Protein AF-A0A5S9WJ76-F1 (afdb_monomer)

Sequence (153 aa):
MNQGQSIVHALFKQDDVMKKEYHIPLNTSIDASRYLLRQGIAFHGHDESEESANKGNFLELVKYRGEQNDAIEQMAVVFRFVDKSGTVKERFIEVIHVKETSSASVKSAIDDLFAKYGLSLKTVRGQGYDGASIMKAGASKVPMFMNWENYVY

Nearest PDB structures (foldseek):
  7ane-assembly1_Ap  TM=4.427E-01  e=8.112E-01  Leishmania major
  6hiv-assembly1_BN  TM=2.823E-01  e=2.959E-01  Trypanosoma brucei brucei
  7aoi-assembly1_BN  TM=3.072E-01  e=3.575E-01  Trypanosoma brucei
  1hwy-assembly1_A  TM=4.281E-01  e=3.922E+00  Bos taurus
  8apo-assembly1_Au  TM=2.264E-01  e=3.458E+00  Polytomella magna

pLDDT: mean 72.31, std 19.22, range [22.42, 94.62]

Organism: Arabidopsis tha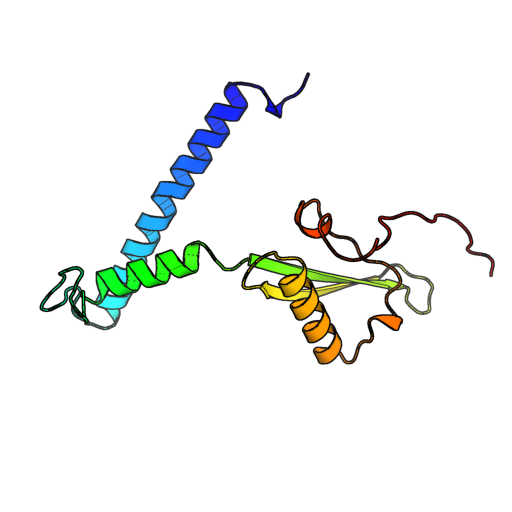liana (NCBI:txid3702)

Radius of gyration: 23.6 Å; Cα contacts (8 Å, |Δi|>4): 114; chains: 1; bounding box: 54×36×64 Å

Solvent-accessible surface area (backbone atoms only — not comparable to full-atom values): 9702 Å² total; per-residue (Å²): 135,70,72,87,74,37,70,67,51,51,51,55,51,50,53,56,49,51,53,50,65,52,51,51,60,52,51,43,51,52,51,42,50,52,51,32,65,74,68,71,47,67,56,66,39,98,42,62,50,94,86,42,96,50,46,13,55,43,56,51,46,41,48,53,49,52,63,55,72,76,48,69,41,75,46,78,44,67,51,74,49,68,49,97,86,71,44,87,41,78,43,80,72,50,76,44,82,31,79,45,80,43,61,64,51,51,49,51,54,50,54,52,51,28,57,75,71,74,49,59,77,88,74,60,88,78,84,87,78,79,99,58,81,48,83,76,70,90,77,76,92,73,82,75,90,84,82,94,79,78,94,76,133

Structure (mmCIF, N/CA/C/O backbone):
data_AF-A0A5S9WJ76-F1
#
_entry.id   AF-A0A5S9WJ76-F1
#
loop_
_atom_site.group_PDB
_atom_site.id
_atom_site.type_symbol
_atom_site.label_atom_id
_atom_site.label_alt_id
_atom_site.label_comp_id
_atom_site.label_asym_id
_atom_site.label_entity_id
_atom_site.label_seq_id
_atom_site.pdbx_PDB_ins_code
_atom_site.Cartn_x
_atom_site.Cartn_y
_atom_site.Cartn_z
_atom_site.occupancy
_atom_site.B_iso_or_equiv
_atom_site.auth_seq_id
_atom_site.auth_comp_id
_atom_site.auth_asym_id
_atom_site.auth_atom_id
_atom_site.pdbx_PDB_model_num
ATOM 1 N N . MET A 1 1 ? 17.783 -3.996 33.201 1.00 45.03 1 MET A N 1
ATOM 2 C CA . MET A 1 1 ? 18.741 -4.485 32.185 1.00 45.03 1 MET A CA 1
ATOM 3 C C . MET A 1 1 ? 18.045 -4.391 30.833 1.00 45.03 1 MET A C 1
ATOM 5 O O . MET A 1 1 ? 17.024 -5.040 30.659 1.00 45.03 1 MET A O 1
ATOM 9 N N . ASN A 1 2 ? 18.479 -3.484 29.954 1.00 48.62 2 ASN A N 1
ATOM 10 C CA . ASN A 1 2 ? 17.737 -3.122 28.741 1.00 48.62 2 ASN A CA 1
ATOM 11 C C . ASN A 1 2 ? 18.115 -4.089 27.602 1.00 48.62 2 ASN A C 1
ATOM 13 O O . ASN A 1 2 ? 19.216 -4.005 27.062 1.00 48.62 2 ASN A O 1
ATOM 17 N N . GLN A 1 3 ? 17.242 -5.046 27.271 1.00 56.78 3 GLN A N 1
ATOM 18 C CA . GLN A 1 3 ? 17.543 -6.120 26.304 1.00 56.78 3 GLN A CA 1
ATOM 19 C C . GLN A 1 3 ? 17.830 -5.602 24.880 1.00 56.78 3 GLN A C 1
ATOM 21 O O . GLN A 1 3 ? 18.555 -6.252 24.131 1.00 56.78 3 GLN A O 1
ATOM 26 N N . GLY A 1 4 ? 17.358 -4.398 24.533 1.00 57.62 4 GLY A N 1
ATOM 27 C CA . GLY A 1 4 ? 17.601 -3.762 23.231 1.00 57.62 4 GLY A CA 1
ATOM 28 C C . GLY A 1 4 ? 19.002 -3.165 23.024 1.00 57.62 4 GLY A C 1
ATOM 29 O O . GLY A 1 4 ? 19.291 -2.709 21.923 1.00 57.62 4 GLY A O 1
ATOM 30 N N . GLN A 1 5 ? 19.870 -3.156 24.046 1.00 58.62 5 GLN A N 1
ATOM 31 C CA . GLN A 1 5 ? 21.247 -2.630 23.962 1.00 58.62 5 GLN A CA 1
ATOM 32 C C . GLN A 1 5 ? 22.326 -3.727 23.955 1.00 58.62 5 GLN A C 1
ATOM 34 O O . GLN A 1 5 ? 23.517 -3.426 23.996 1.00 58.62 5 GLN A O 1
ATOM 39 N N . SER A 1 6 ? 21.932 -5.004 23.912 1.00 76.62 6 SER A N 1
ATOM 40 C CA . SER A 1 6 ? 22.887 -6.111 23.826 1.00 76.62 6 SER A CA 1
ATOM 41 C C . SER A 1 6 ? 23.501 -6.198 22.427 1.00 76.62 6 SER A C 1
ATOM 43 O O . SER A 1 6 ? 22.779 -6.179 21.430 1.00 76.62 6 SER A O 1
ATOM 45 N N . ILE A 1 7 ? 24.824 -6.379 22.355 1.00 66.56 7 ILE A N 1
ATOM 46 C CA . ILE A 1 7 ? 25.568 -6.642 21.108 1.00 66.56 7 ILE A CA 1
ATOM 47 C C . ILE A 1 7 ? 24.940 -7.813 20.339 1.00 66.56 7 ILE A C 1
ATOM 49 O O . ILE A 1 7 ? 24.820 -7.764 19.121 1.00 66.56 7 ILE A O 1
ATOM 53 N N . VAL A 1 8 ? 24.453 -8.831 21.054 1.00 70.25 8 VAL A N 1
ATOM 54 C CA . VAL A 1 8 ? 23.772 -9.991 20.463 1.00 70.25 8 VAL A CA 1
ATOM 55 C C . VAL A 1 8 ? 22.504 -9.569 19.715 1.00 70.25 8 VAL A C 1
ATOM 57 O O . VAL A 1 8 ? 22.284 -9.985 18.583 1.00 70.25 8 VAL A O 1
ATOM 60 N N . HIS A 1 9 ? 21.695 -8.690 20.307 1.00 65.69 9 HIS A N 1
ATOM 61 C CA . HIS A 1 9 ? 20.481 -8.167 19.678 1.00 65.69 9 HIS A CA 1
ATOM 62 C C . HIS A 1 9 ? 20.802 -7.273 18.466 1.00 65.69 9 HIS A C 1
ATOM 64 O O . HIS A 1 9 ? 20.085 -7.302 17.468 1.00 65.69 9 HIS A O 1
ATOM 70 N N . ALA A 1 10 ? 21.898 -6.507 18.521 1.00 60.81 10 ALA A N 1
ATOM 71 C CA . ALA A 1 10 ? 22.375 -5.724 17.383 1.00 60.81 10 ALA A CA 1
ATOM 72 C C . ALA A 1 10 ? 22.817 -6.618 16.209 1.00 60.81 10 ALA A C 1
ATOM 74 O O . ALA A 1 10 ? 22.447 -6.332 15.075 1.00 60.81 10 ALA A O 1
ATOM 75 N N . LEU A 1 11 ? 23.523 -7.721 16.485 1.00 60.84 11 LEU A N 1
ATOM 76 C CA . LEU A 1 11 ? 23.968 -8.689 15.475 1.00 60.84 11 LEU A CA 1
ATOM 77 C C . LEU A 1 11 ? 22.797 -9.412 14.797 1.00 60.84 11 LEU A C 1
ATOM 79 O O . LEU A 1 11 ? 22.743 -9.454 13.572 1.00 60.84 11 LEU A O 1
ATOM 83 N N . PHE A 1 12 ? 21.828 -9.924 15.567 1.00 65.62 12 PHE A N 1
ATOM 84 C CA . PHE A 1 12 ? 20.630 -10.560 14.996 1.00 65.62 12 PHE A CA 1
ATOM 85 C C . PHE A 1 12 ? 19.824 -9.589 14.128 1.00 65.62 12 PHE A C 1
ATOM 87 O O . PHE A 1 12 ? 19.388 -9.944 13.036 1.00 65.62 12 PHE A O 1
ATOM 94 N N . LYS A 1 13 ? 19.685 -8.334 14.572 1.00 62.38 13 LYS A N 1
ATOM 95 C CA . LYS A 1 13 ? 19.036 -7.286 13.780 1.00 62.38 13 LYS A CA 1
ATOM 96 C C . LYS A 1 13 ? 19.792 -7.006 12.477 1.00 62.38 13 LYS A C 1
ATOM 98 O O . LYS A 1 13 ? 19.156 -6.776 11.455 1.00 62.38 13 LYS A O 1
ATOM 103 N N . GLN A 1 14 ? 21.123 -7.022 12.502 1.00 61.12 14 GLN A N 1
ATOM 104 C CA . GLN A 1 14 ? 21.954 -6.820 11.314 1.00 61.12 14 GLN A CA 1
ATOM 105 C C . GLN A 1 14 ? 21.786 -7.963 10.300 1.00 61.12 14 GLN A C 1
ATOM 107 O O . GLN A 1 14 ? 21.699 -7.702 9.104 1.00 61.12 14 GLN A O 1
ATOM 112 N N . ASP A 1 15 ? 21.667 -9.204 10.778 1.00 70.06 15 ASP A N 1
ATOM 113 C CA . ASP A 1 15 ? 21.469 -10.398 9.947 1.00 70.06 15 ASP A CA 1
ATOM 114 C C . ASP A 1 15 ? 20.091 -10.404 9.255 1.00 70.06 15 ASP A C 1
ATOM 116 O O . ASP A 1 15 ? 19.985 -10.668 8.057 1.00 70.06 15 ASP A O 1
ATOM 120 N N . ASP A 1 16 ? 19.029 -10.025 9.973 1.00 65.00 16 ASP A N 1
ATOM 121 C CA . ASP A 1 16 ? 17.682 -9.885 9.399 1.00 65.00 16 ASP A CA 1
ATOM 122 C C . ASP A 1 16 ? 17.578 -8.722 8.403 1.00 65.00 16 ASP A C 1
ATOM 124 O O . ASP A 1 16 ? 16.879 -8.827 7.389 1.00 65.00 16 ASP A O 1
ATOM 128 N N . VAL A 1 17 ? 18.280 -7.616 8.669 1.00 63.44 17 VAL A N 1
ATOM 129 C CA . VAL A 1 17 ? 18.380 -6.486 7.736 1.00 63.44 17 VAL A CA 1
ATOM 130 C C . VAL A 1 17 ? 19.114 -6.915 6.466 1.00 63.44 17 VAL A C 1
ATOM 132 O O . VAL A 1 17 ? 18.564 -6.731 5.383 1.00 63.44 17 VAL A O 1
ATOM 135 N N . MET A 1 18 ? 20.270 -7.581 6.579 1.00 61.19 18 MET A N 1
ATOM 136 C CA . MET A 1 18 ? 21.006 -8.093 5.416 1.00 61.19 18 MET A CA 1
ATOM 137 C C . MET A 1 18 ? 20.180 -9.091 4.599 1.00 61.19 18 MET A C 1
ATOM 139 O O . MET A 1 18 ? 20.132 -9.007 3.373 1.00 61.19 18 MET A O 1
ATOM 143 N N . LYS A 1 19 ? 19.480 -10.030 5.249 1.00 61.00 19 LYS A N 1
ATOM 144 C CA . LYS A 1 19 ? 18.613 -10.993 4.548 1.00 61.00 19 LYS A CA 1
ATOM 145 C C . LYS A 1 19 ? 17.511 -10.297 3.753 1.00 61.00 19 LYS A C 1
ATOM 147 O O . LYS A 1 19 ? 17.244 -10.695 2.620 1.00 61.00 19 LYS A O 1
ATOM 152 N N . LYS A 1 20 ? 16.892 -9.251 4.309 1.00 61.56 20 LYS A N 1
ATOM 153 C CA . LYS A 1 20 ? 15.901 -8.437 3.585 1.00 61.56 20 LYS A CA 1
ATOM 154 C C . LYS A 1 20 ? 16.526 -7.685 2.411 1.00 61.56 20 LYS A C 1
ATOM 156 O O . LYS A 1 20 ? 15.951 -7.698 1.324 1.00 61.56 20 LYS A O 1
ATOM 161 N N . GLU A 1 21 ? 17.703 -7.104 2.616 1.00 63.59 21 GLU A N 1
ATOM 162 C CA . GLU A 1 21 ? 18.435 -6.313 1.623 1.00 63.59 21 GLU A CA 1
ATOM 163 C C . GLU A 1 21 ? 18.817 -7.129 0.378 1.00 63.59 21 GLU A C 1
ATOM 165 O O . GLU A 1 21 ? 18.749 -6.610 -0.730 1.00 63.59 21 GLU A O 1
ATOM 170 N N . TYR A 1 22 ? 19.114 -8.427 0.519 1.00 63.69 22 TYR A N 1
ATOM 171 C CA . TYR A 1 22 ? 19.386 -9.313 -0.626 1.00 63.69 22 TYR A CA 1
ATOM 172 C C . TYR A 1 22 ? 18.139 -9.970 -1.231 1.00 63.69 22 TYR A C 1
ATOM 174 O O . TYR A 1 22 ? 18.074 -10.194 -2.443 1.00 63.69 22 TYR A O 1
ATOM 182 N N . HIS A 1 23 ? 17.140 -10.303 -0.413 1.00 68.94 23 HIS A N 1
ATOM 183 C CA . HIS A 1 23 ? 15.957 -11.036 -0.871 1.00 68.94 23 HIS A CA 1
ATOM 184 C C . HIS A 1 23 ? 15.063 -10.192 -1.791 1.00 68.94 23 HIS A C 1
ATOM 186 O O . HIS A 1 23 ? 14.445 -10.712 -2.723 1.00 68.94 23 HIS A O 1
ATOM 192 N N . ILE A 1 24 ? 15.003 -8.885 -1.544 1.00 70.38 24 ILE A N 1
ATOM 193 C CA . ILE A 1 24 ? 14.193 -7.946 -2.319 1.00 70.38 24 ILE A CA 1
ATOM 194 C C . ILE A 1 24 ? 14.728 -7.792 -3.760 1.00 70.38 24 ILE A C 1
ATOM 196 O O . ILE A 1 24 ? 13.973 -8.095 -4.690 1.00 70.38 24 ILE A O 1
ATOM 200 N N . PRO A 1 25 ? 16.004 -7.413 -3.999 1.00 76.62 25 PRO A N 1
ATOM 201 C CA . PRO A 1 25 ? 16.561 -7.307 -5.350 1.00 76.62 25 PRO A CA 1
ATOM 202 C C . PRO A 1 25 ? 16.519 -8.625 -6.125 1.00 76.62 25 PRO A C 1
ATOM 204 O O . PRO A 1 25 ? 16.228 -8.636 -7.325 1.00 76.62 25 PRO A O 1
ATOM 207 N N . LEU A 1 26 ? 16.765 -9.748 -5.440 1.00 75.00 26 LEU A N 1
ATOM 208 C CA . LEU A 1 26 ? 16.747 -11.072 -6.056 1.00 75.00 26 LEU A CA 1
ATOM 209 C C . LEU A 1 26 ? 15.350 -11.429 -6.580 1.00 75.00 26 LEU A C 1
ATOM 211 O O . LEU A 1 26 ? 15.205 -11.785 -7.749 1.00 75.00 26 LEU A O 1
ATOM 215 N N . ASN A 1 27 ? 14.310 -11.287 -5.755 1.00 78.94 27 ASN A N 1
ATOM 216 C CA . ASN A 1 27 ? 12.941 -11.568 -6.191 1.00 78.94 27 ASN A CA 1
ATOM 217 C C . ASN A 1 27 ? 12.463 -10.601 -7.270 1.00 78.94 27 ASN A C 1
ATOM 219 O O . ASN A 1 27 ? 11.802 -11.028 -8.213 1.00 78.94 27 ASN A O 1
ATOM 223 N N . THR A 1 28 ? 12.837 -9.324 -7.175 1.00 82.12 28 THR A N 1
ATOM 224 C CA . THR A 1 28 ? 12.543 -8.332 -8.214 1.00 82.12 28 THR A CA 1
ATOM 225 C C . THR A 1 28 ? 13.134 -8.740 -9.563 1.00 82.12 28 THR A C 1
ATOM 227 O O . THR A 1 28 ? 12.429 -8.724 -10.571 1.00 82.12 28 THR A O 1
ATOM 230 N N . SER A 1 29 ? 14.389 -9.192 -9.580 1.00 86.19 29 SER A N 1
ATOM 231 C CA . SER A 1 29 ? 15.070 -9.640 -10.801 1.00 86.19 29 SER A CA 1
ATOM 232 C C . SER A 1 29 ? 14.433 -10.906 -11.383 1.00 86.19 29 SER A C 1
ATOM 234 O O . SER A 1 29 ? 14.255 -11.032 -12.598 1.00 86.19 29 SER A O 1
ATOM 236 N N . ILE A 1 30 ? 14.044 -11.844 -10.516 1.00 87.56 30 ILE A N 1
ATOM 237 C CA . ILE A 1 30 ? 13.358 -13.074 -10.915 1.00 87.56 30 ILE A CA 1
ATOM 238 C C . ILE A 1 30 ? 11.977 -12.757 -11.507 1.00 87.56 30 ILE A C 1
ATOM 240 O O . ILE A 1 30 ? 11.619 -13.310 -12.547 1.00 87.56 30 ILE A O 1
ATOM 244 N N . ASP A 1 31 ? 11.202 -11.873 -10.880 1.00 86.38 31 ASP A N 1
ATOM 245 C CA . ASP A 1 31 ? 9.867 -11.501 -11.354 1.00 86.38 31 ASP A CA 1
ATOM 246 C C . ASP A 1 31 ? 9.921 -10.742 -12.681 1.00 86.38 31 ASP A C 1
ATOM 248 O O . ASP A 1 31 ? 9.165 -11.076 -13.597 1.00 86.38 31 ASP A O 1
ATOM 252 N N . ALA A 1 32 ? 10.856 -9.796 -12.826 1.00 89.44 32 ALA A N 1
ATOM 253 C CA . ALA A 1 32 ? 11.102 -9.111 -14.093 1.00 89.44 32 ALA A CA 1
ATOM 254 C C . ALA A 1 32 ? 11.449 -10.119 -15.202 1.00 89.44 32 ALA A C 1
ATOM 256 O O . ALA A 1 32 ? 10.844 -10.106 -16.274 1.00 89.44 32 ALA A O 1
ATOM 257 N N . SER A 1 33 ? 12.340 -11.074 -14.911 1.00 92.56 33 SER A N 1
ATOM 258 C CA . SER A 1 33 ? 12.718 -12.127 -15.862 1.00 92.56 33 SER A CA 1
ATOM 259 C C . SER A 1 33 ? 11.533 -13.016 -16.246 1.00 92.56 33 SER A C 1
ATOM 261 O O . SER A 1 33 ? 11.317 -13.296 -17.424 1.00 92.56 33 SER A O 1
ATOM 263 N N . ARG A 1 34 ? 10.719 -13.443 -15.270 1.00 94.00 34 ARG A N 1
ATOM 264 C CA . ARG A 1 34 ? 9.507 -14.240 -15.526 1.00 94.00 34 ARG A CA 1
ATOM 265 C C . ARG A 1 34 ? 8.518 -13.494 -16.411 1.00 94.00 34 ARG A C 1
ATO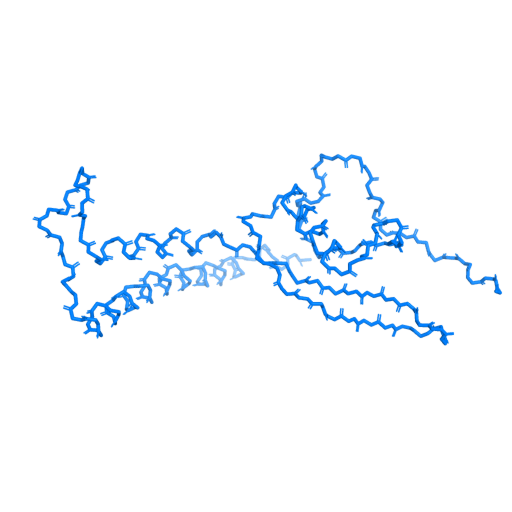M 267 O O . ARG A 1 34 ? 7.938 -14.111 -17.300 1.00 94.00 34 ARG A O 1
ATOM 274 N N . TYR A 1 35 ? 8.297 -12.207 -16.154 1.00 92.94 35 TYR A N 1
ATOM 275 C CA . TYR A 1 35 ? 7.383 -11.383 -16.938 1.00 92.94 35 TYR A CA 1
ATOM 276 C C . TYR A 1 35 ? 7.834 -11.298 -18.400 1.00 92.94 35 TYR A C 1
ATOM 278 O O . TYR A 1 35 ? 7.061 -11.635 -19.296 1.00 92.94 35 TYR A O 1
ATOM 286 N N . LEU A 1 36 ? 9.101 -10.949 -18.633 1.00 94.12 36 LEU A N 1
ATOM 287 C CA . LEU A 1 36 ? 9.666 -10.805 -19.977 1.00 94.12 36 LEU A CA 1
ATOM 288 C C . LEU A 1 36 ? 9.619 -12.117 -20.765 1.00 94.12 36 LEU A C 1
ATOM 290 O O . LEU A 1 36 ? 9.160 -12.127 -21.906 1.00 94.12 36 LEU A O 1
ATOM 294 N N . LEU A 1 37 ? 9.984 -13.238 -20.132 1.00 94.31 37 LEU A N 1
ATOM 295 C CA . LEU A 1 37 ? 9.903 -14.565 -20.754 1.00 94.31 37 LEU A CA 1
ATOM 296 C C . LEU A 1 37 ? 8.466 -14.966 -21.089 1.00 94.31 37 LEU A C 1
ATOM 298 O O . LEU A 1 37 ? 8.218 -15.502 -22.165 1.00 94.31 37 LEU A O 1
ATOM 302 N N . ARG A 1 38 ? 7.511 -14.707 -20.188 1.00 94.56 38 ARG A N 1
ATOM 303 C CA . ARG A 1 38 ? 6.095 -15.044 -20.410 1.00 94.56 38 ARG A CA 1
ATOM 304 C C . ARG A 1 38 ? 5.469 -14.232 -21.537 1.00 94.56 38 ARG A C 1
ATOM 306 O O . ARG A 1 38 ? 4.600 -14.753 -22.225 1.00 94.56 38 ARG A O 1
ATOM 313 N N . GLN A 1 39 ? 5.878 -12.976 -21.695 1.00 93.69 39 GLN A N 1
ATOM 314 C CA . GLN A 1 39 ? 5.366 -12.092 -22.742 1.00 93.69 39 GLN A CA 1
ATOM 315 C C . GLN A 1 39 ? 6.169 -12.178 -24.051 1.00 93.69 39 GLN A C 1
ATOM 317 O O . GLN A 1 39 ? 5.740 -11.625 -25.058 1.00 93.69 39 GLN A O 1
ATOM 322 N N . GLY A 1 40 ? 7.325 -12.852 -24.054 1.00 93.31 40 GLY A N 1
ATOM 323 C CA . GLY A 1 40 ? 8.221 -12.905 -25.213 1.00 93.31 40 GLY A CA 1
ATOM 324 C C . GLY A 1 40 ? 8.846 -11.549 -25.559 1.00 93.31 40 GLY A C 1
ATOM 325 O O . GLY A 1 40 ? 9.148 -11.289 -26.720 1.00 93.31 40 GLY A O 1
ATOM 326 N N . ILE A 1 41 ? 9.008 -10.670 -24.567 1.00 94.62 41 ILE A N 1
ATOM 327 C CA . ILE A 1 41 ? 9.537 -9.315 -24.752 1.00 94.62 41 ILE A CA 1
ATOM 3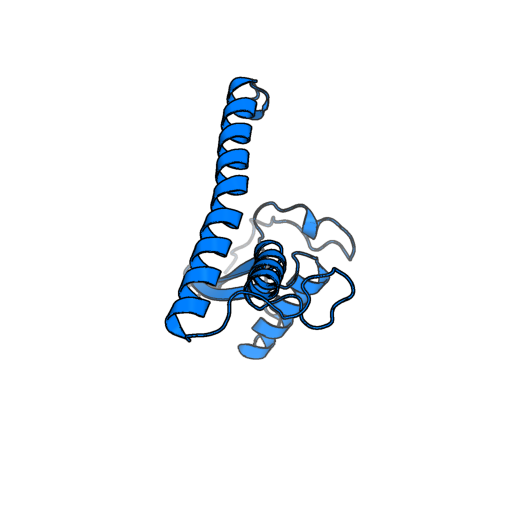28 C C . ILE A 1 41 ? 11.058 -9.331 -24.556 1.00 94.62 41 ILE A C 1
ATOM 330 O O . ILE A 1 41 ? 11.582 -10.044 -23.698 1.00 94.62 41 ILE A O 1
ATOM 334 N N . ALA A 1 42 ? 11.774 -8.528 -25.345 1.00 92.19 42 ALA A N 1
ATOM 335 C CA . ALA A 1 42 ? 13.217 -8.374 -25.215 1.00 92.19 42 ALA A CA 1
ATOM 336 C C . ALA A 1 42 ? 13.598 -7.850 -23.822 1.00 92.19 42 ALA A C 1
ATOM 338 O O . ALA A 1 42 ? 12.986 -6.914 -23.307 1.00 92.19 42 ALA A O 1
ATOM 339 N N . PHE A 1 43 ? 14.637 -8.437 -23.231 1.00 89.44 43 PHE A N 1
ATOM 340 C CA . PHE A 1 43 ? 15.155 -7.989 -21.941 1.00 89.44 43 PHE A CA 1
ATOM 341 C C . PHE A 1 43 ? 15.818 -6.619 -22.048 1.00 89.44 43 PHE A C 1
ATOM 343 O O . PHE A 1 43 ? 15.624 -5.775 -21.176 1.00 89.44 43 PHE A O 1
ATOM 350 N N 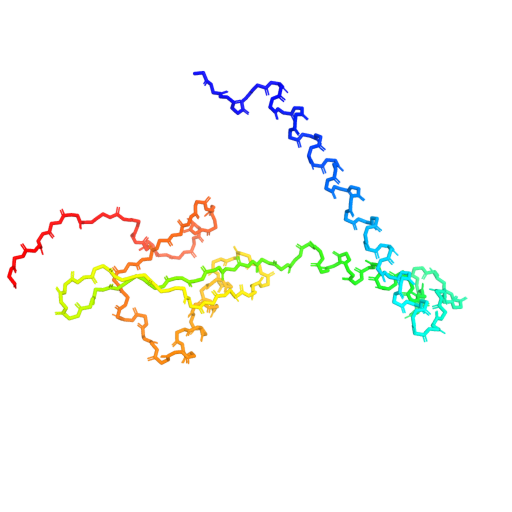. HIS A 1 44 ? 16.575 -6.420 -23.126 1.00 90.38 44 HIS A N 1
ATOM 351 C CA . HIS A 1 44 ? 17.456 -5.276 -23.297 1.00 90.38 44 HIS A CA 1
ATOM 352 C C . HIS A 1 44 ? 16.897 -4.253 -24.281 1.00 90.38 44 HIS A C 1
ATOM 354 O O . HIS A 1 44 ? 16.109 -4.581 -25.176 1.00 90.38 44 HIS A O 1
ATOM 360 N N . GLY A 1 45 ? 17.330 -3.011 -24.094 1.00 85.44 45 GLY A N 1
ATOM 361 C CA . GLY A 1 45 ? 17.090 -1.906 -25.015 1.00 85.44 45 GLY A CA 1
ATOM 362 C C . GLY A 1 45 ? 18.128 -1.876 -26.133 1.00 85.44 45 GLY A C 1
ATOM 363 O O . GLY A 1 45 ? 19.133 -2.583 -26.096 1.00 85.44 45 GLY A O 1
ATOM 364 N N . HIS A 1 46 ? 17.897 -1.040 -27.145 1.00 85.75 46 HIS A N 1
ATOM 365 C CA . HIS A 1 46 ? 18.932 -0.761 -28.148 1.00 85.75 46 HIS A CA 1
ATOM 366 C C . HIS A 1 46 ? 20.076 0.083 -27.562 1.00 85.75 46 HIS A C 1
ATOM 368 O O . HIS A 1 46 ? 21.220 -0.049 -27.987 1.00 85.75 46 HIS A O 1
ATOM 374 N N . ASP A 1 47 ? 19.755 0.920 -26.574 1.00 83.69 47 ASP A N 1
ATOM 375 C CA . ASP A 1 47 ? 20.685 1.787 -25.863 1.00 83.69 47 ASP A CA 1
ATOM 376 C C . ASP A 1 47 ? 20.304 1.815 -24.378 1.00 83.69 47 ASP A C 1
ATOM 378 O O . ASP A 1 47 ? 19.258 2.345 -24.014 1.00 83.69 47 ASP A O 1
ATOM 382 N N . GLU A 1 48 ? 21.139 1.227 -23.524 1.00 86.88 48 GLU A N 1
ATOM 383 C CA . GLU A 1 48 ? 20.934 1.187 -22.068 1.00 86.88 48 GLU A CA 1
ATOM 384 C C . GLU A 1 48 ? 21.728 2.267 -21.323 1.00 86.88 48 GLU A C 1
ATOM 386 O O . GLU A 1 48 ? 21.886 2.201 -20.104 1.00 86.88 48 GLU A O 1
ATOM 391 N N . SER A 1 49 ? 22.245 3.270 -22.041 1.00 87.25 49 SER A N 1
ATOM 392 C CA . SER A 1 49 ? 22.906 4.411 -21.417 1.00 87.25 49 SER A CA 1
ATOM 393 C C . SER A 1 49 ? 21.953 5.179 -20.497 1.00 87.25 49 SER A C 1
ATOM 395 O O . SER A 1 49 ? 20.735 5.201 -20.682 1.00 87.25 49 SER A O 1
ATOM 397 N N . GLU A 1 50 ? 22.503 5.859 -19.491 1.00 79.38 50 GLU A N 1
ATOM 398 C CA . GLU A 1 50 ? 21.684 6.606 -18.531 1.00 79.38 50 GLU A CA 1
ATOM 399 C C . GLU A 1 50 ? 20.916 7.788 -19.155 1.00 79.38 50 GLU A C 1
ATOM 401 O O . GLU A 1 50 ? 19.918 8.229 -18.590 1.00 79.38 50 GLU A O 1
ATOM 406 N N . GLU A 1 51 ? 21.322 8.249 -20.335 1.00 85.75 51 GLU A N 1
ATOM 407 C CA . GLU A 1 51 ? 20.653 9.319 -21.090 1.00 85.75 51 GLU A CA 1
ATOM 408 C C . GLU A 1 51 ? 19.598 8.775 -22.073 1.00 85.75 51 GLU A C 1
ATOM 410 O O . GLU A 1 51 ? 18.842 9.540 -22.675 1.00 85.75 51 GLU A O 1
ATOM 415 N N . SER A 1 52 ? 19.525 7.451 -22.250 1.00 85.75 52 SER A N 1
ATOM 416 C CA . SER A 1 52 ? 18.574 6.822 -23.163 1.00 85.75 52 SER A CA 1
ATOM 417 C C . SER A 1 52 ? 17.143 6.930 -22.643 1.00 85.75 52 SER A C 1
ATOM 419 O O . SER A 1 52 ? 16.851 6.661 -21.475 1.00 85.75 52 SER A O 1
ATOM 421 N N . ALA A 1 53 ? 16.223 7.250 -23.555 1.00 78.38 53 ALA A N 1
ATOM 422 C CA . ALA A 1 53 ? 14.787 7.238 -23.292 1.00 78.38 53 ALA A CA 1
ATOM 423 C C . ALA A 1 53 ? 14.214 5.815 -23.134 1.00 78.38 53 ALA A C 1
ATOM 425 O O . ALA A 1 53 ? 13.098 5.659 -22.645 1.00 78.38 53 ALA A O 1
ATOM 426 N N . ASN A 1 54 ? 14.942 4.781 -23.568 1.00 83.06 54 ASN A N 1
ATOM 427 C CA . ASN A 1 54 ? 14.543 3.385 -23.416 1.00 83.06 54 ASN A CA 1
ATOM 428 C C . ASN A 1 54 ? 15.751 2.540 -23.012 1.00 83.06 54 ASN A C 1
ATOM 430 O O . ASN A 1 54 ? 16.453 2.008 -23.872 1.00 83.06 54 ASN A O 1
ATOM 434 N N . LYS A 1 55 ? 15.933 2.370 -21.701 1.00 88.81 55 LYS A N 1
ATOM 435 C CA . LYS A 1 55 ? 17.061 1.635 -21.114 1.00 88.81 55 LYS A CA 1
ATOM 436 C C . LYS A 1 55 ? 16.869 0.118 -21.101 1.00 88.81 55 LYS A C 1
ATOM 438 O O . LYS A 1 55 ? 17.598 -0.587 -20.418 1.00 88.81 55 LYS A O 1
ATOM 443 N N . GLY A 1 56 ? 15.883 -0.397 -21.829 1.00 89.94 56 GLY A N 1
ATOM 444 C CA . GLY A 1 56 ? 15.562 -1.816 -21.833 1.00 89.94 56 GLY A CA 1
ATOM 445 C C . GLY A 1 56 ? 14.567 -2.213 -20.752 1.00 89.94 56 GLY A C 1
ATOM 446 O O . GLY A 1 56 ? 14.559 -1.711 -19.628 1.00 89.94 56 GLY A O 1
ATOM 447 N N . ASN A 1 57 ? 13.704 -3.159 -21.111 1.00 90.19 57 ASN A N 1
ATOM 448 C CA . ASN A 1 57 ? 12.541 -3.510 -20.302 1.00 90.19 57 ASN A CA 1
ATOM 449 C C . ASN A 1 57 ? 12.922 -4.116 -18.946 1.00 90.19 57 ASN A C 1
ATOM 451 O O . ASN A 1 57 ? 12.187 -3.949 -17.977 1.00 90.19 57 ASN A O 1
ATOM 455 N N . PHE A 1 58 ? 14.058 -4.814 -18.855 1.00 90.12 58 PHE A N 1
ATOM 456 C CA . PHE A 1 58 ? 14.524 -5.374 -17.590 1.00 90.12 58 PHE A CA 1
ATOM 457 C C . PHE A 1 58 ? 14.912 -4.277 -16.593 1.00 90.12 58 PHE A C 1
ATOM 459 O O . PHE A 1 58 ? 14.432 -4.292 -15.460 1.00 90.12 58 PHE A O 1
ATOM 466 N N . LEU A 1 59 ? 15.731 -3.309 -17.019 1.00 87.19 59 LEU A N 1
ATOM 467 C CA . LEU A 1 59 ? 16.165 -2.211 -16.157 1.00 87.19 59 LEU A CA 1
ATOM 468 C C . LEU A 1 59 ? 14.982 -1.341 -15.731 1.00 87.19 59 LEU A C 1
ATOM 470 O O . LEU A 1 59 ? 14.870 -1.019 -14.552 1.00 87.19 59 LEU A O 1
ATOM 474 N N . GLU A 1 60 ? 14.065 -1.036 -16.648 1.00 87.62 60 GLU A N 1
ATOM 475 C CA . GLU A 1 60 ? 12.858 -0.260 -16.343 1.00 87.62 60 GLU A CA 1
ATOM 476 C C . GLU A 1 60 ? 11.929 -0.987 -15.352 1.00 87.62 60 GLU A C 1
ATOM 478 O O . GLU A 1 60 ? 11.465 -0.384 -14.388 1.00 87.62 60 GLU A O 1
ATOM 483 N N . LEU A 1 61 ? 11.703 -2.301 -15.502 1.00 88.69 61 LEU A N 1
ATOM 484 C CA . LEU A 1 61 ? 10.876 -3.076 -14.563 1.00 88.69 61 LEU A CA 1
ATOM 485 C C . LEU A 1 61 ? 11.516 -3.208 -13.178 1.00 88.69 61 LEU A C 1
ATOM 487 O O . LEU A 1 61 ? 10.814 -3.151 -12.167 1.00 88.69 61 LEU A O 1
ATOM 491 N N . VAL A 1 62 ? 12.838 -3.392 -13.118 1.00 85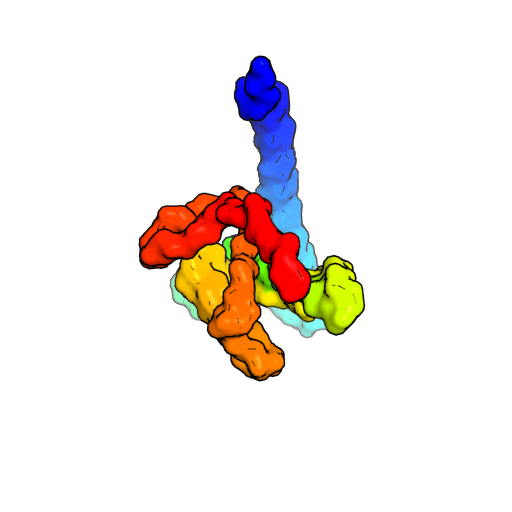.62 62 VAL A N 1
ATOM 492 C CA . VAL A 1 62 ? 13.578 -3.451 -11.852 1.00 85.62 62 VAL A CA 1
ATOM 493 C C . VAL A 1 62 ? 13.558 -2.090 -11.156 1.00 85.62 62 VAL A C 1
ATOM 495 O O . VAL A 1 62 ? 13.308 -2.050 -9.953 1.00 85.62 62 VAL A O 1
ATOM 498 N N . LYS A 1 63 ? 13.745 -0.987 -11.896 1.00 82.62 63 LYS A N 1
ATOM 499 C CA . LYS A 1 63 ? 13.635 0.387 -11.377 1.00 82.62 63 LYS A CA 1
ATOM 500 C C . LYS A 1 63 ? 12.226 0.678 -10.873 1.00 82.62 63 LYS A C 1
ATOM 502 O O . LYS A 1 63 ? 12.078 1.013 -9.704 1.00 82.62 63 LYS A O 1
ATOM 507 N N . TYR A 1 64 ? 11.201 0.416 -11.683 1.00 81.75 64 TYR A N 1
ATOM 508 C CA . TYR A 1 64 ? 9.798 0.554 -11.291 1.00 81.75 64 TYR A CA 1
ATOM 509 C C . TYR A 1 64 ? 9.491 -0.221 -10.006 1.00 81.75 64 TYR A C 1
ATOM 511 O O . TYR A 1 64 ? 8.898 0.307 -9.070 1.00 81.75 64 TYR A O 1
ATOM 519 N N . ARG A 1 65 ? 9.932 -1.480 -9.911 1.00 73.44 65 ARG A N 1
ATOM 520 C CA . ARG A 1 65 ? 9.690 -2.300 -8.720 1.00 73.44 65 ARG A CA 1
ATOM 521 C C . ARG A 1 65 ? 10.511 -1.836 -7.519 1.00 73.44 65 ARG A C 1
ATOM 523 O O . ARG A 1 65 ? 10.019 -1.958 -6.406 1.00 73.44 65 ARG A O 1
ATOM 530 N N . GLY A 1 66 ? 11.710 -1.296 -7.727 1.00 68.50 66 GLY A N 1
ATOM 531 C CA . GLY A 1 66 ? 12.495 -0.623 -6.691 1.00 68.50 66 GLY A CA 1
ATOM 532 C C . GLY A 1 66 ? 11.778 0.612 -6.143 1.00 68.50 66 GLY A C 1
ATOM 533 O O . GLY A 1 66 ? 11.625 0.735 -4.934 1.00 68.50 66 GLY A O 1
ATOM 534 N N . GLU A 1 67 ? 11.227 1.451 -7.023 1.00 67.31 67 GLU A N 1
ATOM 535 C CA . GLU A 1 67 ? 10.411 2.620 -6.661 1.00 67.31 67 GLU A CA 1
ATOM 536 C C . GLU A 1 67 ? 9.124 2.232 -5.915 1.00 67.31 67 GLU A C 1
ATOM 538 O O . GLU A 1 67 ? 8.687 2.950 -5.019 1.00 67.31 67 GLU A O 1
ATOM 543 N N . GLN A 1 68 ? 8.515 1.088 -6.252 1.00 62.66 68 GLN A N 1
ATOM 544 C CA . GLN A 1 68 ? 7.343 0.567 -5.535 1.00 62.66 68 GLN A CA 1
ATOM 545 C C . GLN A 1 68 ? 7.699 -0.119 -4.207 1.00 62.66 68 GLN A C 1
ATOM 547 O O . GLN A 1 68 ? 6.887 -0.122 -3.283 1.00 62.66 68 GLN A O 1
ATOM 552 N N . ASN A 1 69 ? 8.885 -0.722 -4.102 1.00 57.81 69 ASN A N 1
ATOM 553 C CA . ASN A 1 69 ? 9.292 -1.498 -2.933 1.00 57.81 69 ASN A CA 1
ATOM 554 C C . ASN A 1 69 ? 9.642 -0.623 -1.715 1.00 57.81 69 ASN A C 1
ATOM 556 O O . ASN A 1 69 ? 9.599 -1.121 -0.592 1.00 57.81 69 ASN A O 1
ATOM 560 N N . ASP A 1 70 ? 9.904 0.668 -1.922 1.00 55.44 70 ASP A N 1
ATOM 561 C CA . ASP A 1 70 ? 10.181 1.620 -0.841 1.00 55.44 70 ASP A CA 1
ATOM 562 C C . ASP A 1 70 ? 8.959 2.440 -0.370 1.00 55.44 70 ASP A C 1
ATOM 564 O O . ASP A 1 70 ? 9.097 3.203 0.583 1.00 55.44 70 ASP A O 1
ATOM 568 N N . ALA A 1 71 ? 7.766 2.341 -0.984 1.00 55.72 71 ALA A N 1
ATOM 569 C CA . ALA A 1 71 ? 6.805 3.452 -0.852 1.00 55.72 71 ALA A CA 1
ATOM 570 C C . ALA A 1 71 ? 5.298 3.131 -0.918 1.00 55.72 71 ALA A C 1
ATOM 572 O O . ALA A 1 71 ? 4.536 3.925 -1.473 1.00 55.72 71 ALA A O 1
ATOM 573 N N . ILE A 1 72 ? 4.815 2.032 -0.328 1.00 56.31 72 ILE A N 1
ATOM 574 C CA . ILE A 1 72 ? 3.382 1.970 0.016 1.00 56.31 72 ILE A CA 1
ATOM 575 C C . ILE A 1 72 ? 3.207 1.566 1.469 1.00 56.31 72 ILE A C 1
ATOM 577 O O . ILE A 1 72 ? 3.219 0.394 1.841 1.00 56.31 72 ILE A O 1
ATOM 581 N N . GLU A 1 73 ? 3.010 2.588 2.281 1.00 69.69 73 GLU A N 1
ATOM 582 C CA . GLU A 1 73 ? 2.603 2.444 3.662 1.00 69.69 73 GLU A CA 1
ATOM 583 C C . GLU A 1 73 ? 1.138 1.989 3.711 1.00 69.69 73 GLU A C 1
ATOM 585 O O . GLU A 1 73 ? 0.308 2.375 2.884 1.00 69.69 73 GLU A O 1
ATOM 590 N N . GLN A 1 74 ? 0.797 1.127 4.666 1.00 72.50 74 GLN A N 1
ATOM 591 C CA . GLN A 1 74 ? -0.551 0.574 4.789 1.00 72.50 74 GLN A CA 1
ATOM 592 C C . GLN A 1 74 ? -1.148 0.913 6.148 1.00 72.50 74 GLN A C 1
ATOM 594 O O . GLN A 1 74 ? -0.503 0.782 7.185 1.00 72.50 74 GLN A O 1
ATOM 599 N N . MET A 1 75 ? -2.420 1.303 6.144 1.00 75.81 75 MET A N 1
ATOM 600 C CA . MET A 1 75 ? -3.196 1.568 7.348 1.00 75.81 75 MET A CA 1
ATOM 601 C C . MET A 1 75 ? -4.390 0.618 7.415 1.00 75.81 75 MET A C 1
ATOM 603 O O . MET A 1 75 ? -5.306 0.696 6.598 1.00 75.81 75 MET A O 1
ATOM 607 N N . ALA A 1 76 ? -4.410 -0.257 8.417 1.00 81.00 76 ALA A N 1
ATOM 608 C CA . ALA A 1 76 ? -5.581 -1.064 8.740 1.00 81.00 76 ALA A CA 1
ATOM 609 C C . ALA A 1 76 ? -6.536 -0.264 9.636 1.00 81.00 76 ALA A C 1
ATOM 611 O O . ALA A 1 76 ? -6.114 0.284 10.655 1.00 81.00 76 ALA A O 1
ATOM 612 N N . VAL A 1 77 ? -7.824 -0.214 9.284 1.00 83.81 77 VAL A N 1
ATOM 613 C CA . VAL A 1 77 ? -8.831 0.528 10.057 1.00 83.81 77 VAL A CA 1
ATOM 614 C C . VAL A 1 77 ? -9.843 -0.415 10.693 1.00 83.81 77 VAL A C 1
ATOM 616 O O . VAL A 1 77 ? -10.446 -1.262 10.032 1.00 83.81 77 VAL A O 1
ATOM 619 N N . VAL A 1 78 ? -10.057 -0.230 11.996 1.00 85.25 78 VAL A N 1
ATOM 620 C CA . VAL A 1 78 ? -11.034 -0.965 12.804 1.00 85.25 78 VAL A CA 1
ATOM 621 C C . VAL A 1 78 ? -11.926 0.037 13.527 1.00 85.25 78 VAL A C 1
ATOM 623 O O . VAL A 1 78 ? -11.434 0.942 14.199 1.00 85.25 78 VAL A O 1
ATOM 626 N N . PHE A 1 79 ? -13.244 -0.133 13.433 1.00 88.00 79 PHE A N 1
ATOM 627 C CA . PHE A 1 79 ? -14.187 0.619 14.257 1.00 88.00 79 PHE A CA 1
ATOM 628 C C . PHE A 1 79 ? -14.526 -0.147 15.522 1.00 88.00 79 PHE A C 1
ATOM 630 O O . PHE A 1 79 ? -14.981 -1.287 15.464 1.00 88.00 79 PHE A O 1
ATOM 637 N N . ARG A 1 80 ? -14.360 0.520 16.664 1.00 88.44 80 ARG A N 1
ATOM 638 C CA . ARG A 1 80 ? -14.841 0.061 17.965 1.00 88.44 80 ARG A CA 1
ATOM 639 C C . ARG A 1 80 ? -16.056 0.898 18.362 1.00 88.44 80 ARG A C 1
ATOM 641 O O . ARG A 1 80 ? -15.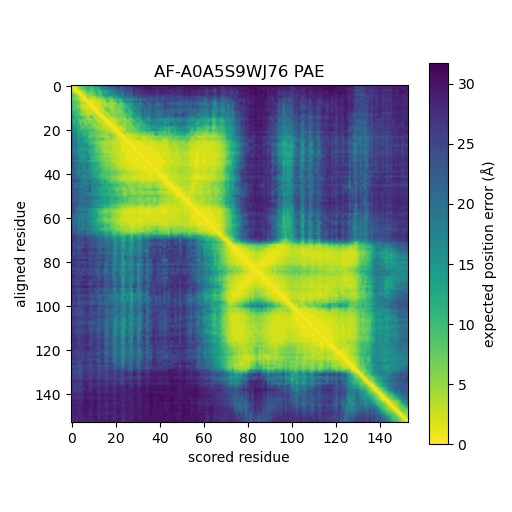951 2.119 18.453 1.00 88.44 80 ARG A O 1
ATOM 648 N N . PHE A 1 81 ? -17.202 0.264 18.584 1.00 86.88 81 PHE A N 1
ATOM 649 C CA . PHE A 1 81 ? -18.449 0.934 18.959 1.00 86.88 81 PHE A CA 1
ATOM 650 C C . PHE A 1 81 ? -19.269 0.094 19.942 1.00 86.88 81 PHE A C 1
ATOM 652 O O . PHE A 1 81 ? -19.047 -1.104 20.094 1.00 86.88 81 PHE A O 1
ATOM 659 N N . VAL A 1 82 ? -20.216 0.742 20.616 1.00 90.31 82 VAL A N 1
ATOM 660 C CA . VAL A 1 82 ? -21.151 0.103 21.546 1.00 90.31 82 VAL A CA 1
ATOM 661 C C . VAL A 1 82 ? -22.484 -0.080 20.830 1.00 90.31 82 VAL A C 1
ATOM 663 O O . VAL A 1 82 ? -22.998 0.868 20.234 1.00 90.31 82 VAL A O 1
ATOM 666 N N . ASP A 1 83 ? -23.031 -1.293 20.840 1.00 89.81 83 ASP A N 1
ATOM 667 C CA . ASP A 1 83 ? -24.356 -1.542 20.269 1.00 89.81 83 ASP A CA 1
ATOM 668 C C . ASP A 1 83 ? -25.495 -1.141 21.229 1.00 89.81 83 ASP A C 1
ATOM 670 O O . ASP A 1 83 ? -25.277 -0.710 22.360 1.00 89.81 83 ASP A O 1
ATOM 674 N N . LYS A 1 84 ? -26.747 -1.293 20.783 1.00 92.75 84 LYS A N 1
ATOM 675 C CA . LYS A 1 84 ? -27.937 -0.929 21.576 1.00 92.75 84 LYS A CA 1
ATOM 676 C C . LYS A 1 84 ? -28.074 -1.712 22.887 1.00 92.75 84 LYS A C 1
ATOM 678 O O . LYS A 1 84 ? -28.839 -1.296 23.747 1.00 92.75 84 LYS A O 1
ATOM 683 N N . SER A 1 85 ? -27.377 -2.839 23.026 1.00 94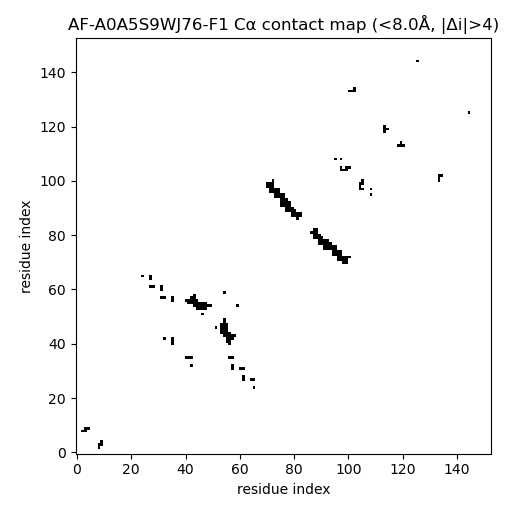.62 85 SER A N 1
ATOM 684 C CA . SER A 1 85 ? -27.368 -3.649 24.246 1.00 94.62 85 SER A CA 1
ATOM 685 C C . SER A 1 85 ? -26.270 -3.236 25.231 1.00 94.62 85 SER A C 1
ATOM 687 O O . SER A 1 85 ? -26.130 -3.860 26.276 1.00 94.62 85 SER A O 1
ATOM 689 N N . GLY A 1 86 ? -25.476 -2.208 24.907 1.00 91.75 86 GLY A N 1
ATOM 690 C CA . GLY A 1 86 ? -24.312 -1.822 25.702 1.00 91.75 86 GLY A CA 1
ATOM 691 C C . GLY A 1 86 ? -23.073 -2.676 25.418 1.00 91.75 86 GLY A C 1
ATOM 692 O O . GLY A 1 86 ? -22.089 -2.588 26.149 1.00 91.75 86 GLY A O 1
ATOM 693 N N . THR A 1 87 ? -23.079 -3.495 24.359 1.00 91.19 87 THR A N 1
ATOM 694 C CA . THR A 1 87 ? -21.973 -4.416 24.087 1.00 91.19 87 THR A CA 1
ATOM 695 C C . THR A 1 87 ? -20.881 -3.781 23.217 1.00 91.19 87 THR A C 1
ATOM 697 O O . THR A 1 87 ? -21.130 -3.330 22.100 1.00 91.19 87 THR A O 1
ATOM 700 N N . VAL A 1 88 ? -19.649 -3.866 23.730 1.00 90.88 88 VAL A N 1
ATOM 701 C CA . VAL A 1 88 ? -18.350 -4.010 23.037 1.00 90.88 88 VAL A CA 1
ATOM 702 C C . VAL A 1 88 ? -18.349 -4.597 21.614 1.00 90.88 88 VAL A C 1
ATOM 704 O O . VAL A 1 88 ? -18.283 -5.821 21.523 1.00 90.88 88 VAL A O 1
ATOM 707 N N . LYS A 1 89 ? -18.384 -3.835 20.511 1.00 84.56 89 LYS A N 1
ATOM 708 C CA . LYS A 1 89 ? -18.152 -4.378 19.155 1.00 84.56 89 LYS A CA 1
ATOM 709 C C . LYS A 1 89 ? -16.924 -3.770 18.490 1.00 84.56 89 LYS A C 1
ATOM 711 O O . LYS A 1 89 ? -16.729 -2.559 18.513 1.00 84.56 89 LYS A O 1
ATOM 716 N N . GLU A 1 90 ? -16.134 -4.622 17.844 1.00 88.12 90 GLU A N 1
ATOM 717 C CA . GLU A 1 90 ? -15.019 -4.242 16.977 1.00 88.12 90 GLU A CA 1
ATOM 718 C C . GLU A 1 90 ? -15.257 -4.788 15.577 1.00 88.12 90 GLU A C 1
ATOM 720 O O . GLU A 1 90 ? -15.634 -5.950 15.409 1.00 88.12 90 GLU A O 1
ATOM 725 N N . ARG A 1 91 ? -15.062 -3.946 14.564 1.00 83.12 91 ARG A N 1
ATOM 726 C CA . ARG A 1 91 ? -15.276 -4.314 13.171 1.00 83.12 91 ARG A CA 1
ATOM 727 C C . ARG A 1 91 ? -14.133 -3.803 12.316 1.00 83.12 91 ARG A C 1
ATOM 729 O O . ARG A 1 91 ? -13.960 -2.595 12.171 1.00 83.12 91 ARG A O 1
ATOM 736 N N . PHE A 1 92 ? -13.374 -4.735 11.751 1.00 83.25 92 PHE A N 1
ATOM 737 C CA . PHE A 1 92 ? -12.420 -4.426 10.696 1.00 83.25 92 PHE A CA 1
ATOM 738 C C . PHE A 1 92 ? -13.168 -3.855 9.489 1.00 83.25 92 PHE A C 1
ATOM 740 O O . PHE A 1 92 ? -14.204 -4.393 9.089 1.00 83.25 92 PHE A O 1
ATOM 747 N N . ILE A 1 93 ? -12.658 -2.748 8.958 1.00 85.31 93 ILE A N 1
ATOM 748 C CA . ILE A 1 93 ? -13.269 -2.030 7.845 1.00 85.31 93 ILE A CA 1
ATOM 749 C C . ILE A 1 93 ? -12.491 -2.324 6.569 1.00 85.31 93 ILE A C 1
ATOM 751 O O . ILE A 1 93 ? -13.048 -2.908 5.643 1.00 85.31 93 ILE A O 1
ATOM 755 N N . GLU A 1 94 ? -11.216 -1.934 6.522 1.00 78.56 94 GLU A N 1
ATOM 756 C CA . GLU A 1 94 ? -10.394 -2.039 5.315 1.00 78.56 94 GLU A CA 1
ATOM 757 C C . GLU A 1 94 ? -8.902 -1.823 5.620 1.00 78.56 94 GLU A C 1
ATOM 759 O O . GLU A 1 94 ? -8.551 -1.229 6.644 1.00 78.56 94 GLU A O 1
ATOM 764 N N . VAL A 1 95 ? -8.033 -2.281 4.710 1.00 78.88 95 VAL A N 1
ATOM 765 C CA . VAL A 1 95 ? -6.633 -1.838 4.616 1.00 78.88 95 VAL A CA 1
ATOM 766 C C . VAL A 1 95 ? -6.540 -0.769 3.534 1.00 78.88 95 VAL A C 1
ATOM 768 O O . VAL A 1 95 ? -6.869 -1.022 2.378 1.00 78.88 95 VAL A O 1
ATOM 771 N N . ILE A 1 96 ? -6.073 0.416 3.908 1.00 79.44 96 ILE A N 1
ATOM 772 C CA . ILE A 1 96 ? -5.899 1.554 3.011 1.00 79.44 96 ILE A CA 1
ATOM 773 C C . ILE A 1 96 ? -4.417 1.691 2.685 1.00 79.44 96 ILE A C 1
ATOM 775 O O . ILE A 1 96 ? -3.578 1.733 3.583 1.00 79.44 96 ILE A O 1
ATOM 779 N N . HIS A 1 97 ? -4.107 1.788 1.398 1.00 78.00 97 HIS A N 1
ATOM 780 C CA . HIS A 1 97 ? -2.774 2.142 0.930 1.00 78.00 97 HIS A CA 1
ATOM 781 C C . HIS A 1 97 ? -2.605 3.657 1.045 1.00 78.00 97 HIS A C 1
ATOM 783 O O . HIS A 1 97 ? -3.383 4.412 0.461 1.00 78.00 97 HIS A O 1
ATOM 789 N N . VAL A 1 98 ? -1.603 4.100 1.797 1.00 71.75 98 VAL A N 1
ATOM 790 C CA . VAL A 1 98 ? -1.234 5.508 1.926 1.00 71.75 98 VAL A CA 1
ATOM 791 C C . VAL A 1 98 ? 0.141 5.723 1.308 1.00 71.75 98 VAL A C 1
ATOM 793 O O . VAL A 1 98 ? 1.058 4.922 1.457 1.00 71.75 98 VAL A O 1
ATOM 796 N N . LYS A 1 99 ? 0.270 6.819 0.560 1.00 66.50 99 LYS A N 1
ATOM 797 C CA . LYS A 1 99 ? 1.496 7.155 -0.176 1.00 66.50 99 LYS A CA 1
ATOM 798 C C . LYS A 1 99 ? 2.691 7.413 0.759 1.00 66.50 99 LYS A C 1
ATOM 800 O O . LYS A 1 99 ? 3.832 7.268 0.350 1.00 66.50 99 LYS A O 1
ATOM 805 N N . GLU A 1 100 ? 2.412 7.807 1.999 1.00 66.12 100 GLU A N 1
ATOM 806 C CA . GLU A 1 100 ? 3.369 8.080 3.074 1.00 66.12 100 GLU A CA 1
ATOM 807 C C . GLU A 1 100 ? 2.631 8.003 4.426 1.00 66.12 100 GLU A C 1
ATOM 809 O O . GLU A 1 100 ? 1.408 8.136 4.470 1.00 66.12 100 GLU A O 1
ATOM 814 N N . THR A 1 101 ? 3.344 7.819 5.540 1.00 67.69 101 THR A N 1
ATOM 815 C CA . THR A 1 101 ? 2.782 7.925 6.901 1.00 67.69 101 THR A CA 1
ATOM 816 C C . THR A 1 101 ? 2.939 9.344 7.448 1.00 67.69 101 THR A C 1
ATOM 818 O O . THR A 1 101 ? 3.402 9.551 8.561 1.00 67.69 101 THR A O 1
ATOM 821 N N . SER A 1 102 ? 2.587 10.370 6.674 1.00 71.88 102 SER A N 1
ATOM 822 C CA . SER A 1 102 ? 2.533 11.743 7.198 1.00 71.88 102 SER A CA 1
ATOM 823 C C . SER A 1 102 ? 1.203 11.991 7.920 1.00 71.88 102 SER A C 1
ATOM 825 O O . SER A 1 102 ? 0.186 11.360 7.633 1.00 71.88 102 SER A O 1
ATOM 827 N N . SER A 1 103 ? 1.162 12.937 8.860 1.00 71.50 103 SER A N 1
ATOM 828 C CA . SER A 1 103 ? -0.091 13.280 9.552 1.00 71.50 103 SER A CA 1
ATOM 829 C C . SER A 1 103 ? -1.182 13.760 8.582 1.00 71.50 103 SER A C 1
ATOM 831 O O . SER A 1 103 ? -2.360 13.472 8.788 1.00 71.50 103 SER A O 1
ATOM 833 N N . ALA A 1 104 ? -0.798 14.445 7.501 1.00 77.19 104 ALA A N 1
ATOM 834 C CA . ALA A 1 104 ? -1.712 14.936 6.474 1.00 77.19 104 ALA A CA 1
ATOM 835 C C . ALA A 1 104 ? -2.279 13.813 5.589 1.00 77.19 104 ALA A C 1
ATOM 837 O O . ALA A 1 104 ? -3.486 13.777 5.355 1.00 77.19 104 ALA A O 1
ATOM 838 N N . SER A 1 105 ? -1.436 12.885 5.131 1.00 78.56 105 SER A N 1
ATOM 839 C CA . SER A 1 105 ? -1.855 11.751 4.290 1.00 78.56 105 SER A CA 1
ATOM 840 C C . SER A 1 105 ? -2.757 10.775 5.046 1.00 78.56 105 SER A C 1
ATOM 842 O O . SER A 1 105 ? -3.812 10.401 4.537 1.00 78.56 105 SER A O 1
ATOM 844 N N . VAL A 1 106 ? -2.408 10.440 6.293 1.00 79.81 106 VAL A N 1
ATOM 845 C CA . VAL A 1 106 ? -3.245 9.610 7.171 1.00 79.81 106 VAL A CA 1
ATOM 846 C C . VAL A 1 106 ? -4.589 10.286 7.429 1.00 79.81 106 VAL A C 1
ATOM 848 O O . VAL A 1 106 ? -5.630 9.638 7.348 1.00 79.81 106 VAL A O 1
ATOM 851 N N . LYS A 1 107 ? -4.596 11.598 7.691 1.00 84.62 107 LYS A N 1
ATOM 852 C CA . LYS A 1 107 ? -5.842 12.347 7.876 1.00 84.62 107 LYS A CA 1
ATOM 853 C C . LYS A 1 107 ? -6.713 12.314 6.618 1.00 84.62 107 LYS A C 1
ATOM 855 O O . LYS A 1 107 ? -7.889 11.995 6.734 1.00 84.62 107 LYS A O 1
ATOM 860 N N . SER A 1 108 ? -6.142 12.596 5.445 1.00 86.06 108 SER A N 1
ATOM 861 C CA . SER A 1 108 ? -6.878 12.553 4.174 1.00 86.06 108 SER A CA 1
ATOM 862 C C . SER A 1 108 ? -7.494 11.175 3.938 1.00 86.06 108 SER A C 1
ATOM 864 O O . SER A 1 108 ? -8.672 11.076 3.620 1.00 86.06 108 SER A O 1
ATOM 866 N N . ALA A 1 109 ? -6.731 10.107 4.185 1.00 85.00 109 ALA A N 1
ATOM 867 C CA . ALA A 1 109 ? -7.216 8.738 4.051 1.00 85.00 109 ALA A CA 1
ATOM 868 C C . ALA A 1 109 ? -8.381 8.422 5.008 1.00 85.00 109 ALA A C 1
ATOM 870 O O . ALA A 1 109 ? -9.313 7.708 4.639 1.00 85.00 109 ALA A O 1
ATOM 871 N N . ILE A 1 110 ? -8.350 8.958 6.234 1.00 85.62 110 ILE A N 1
ATOM 872 C CA . ILE A 1 110 ? -9.460 8.841 7.188 1.00 85.62 110 ILE A CA 1
ATOM 873 C C . ILE A 1 110 ? -10.675 9.647 6.706 1.00 85.62 110 ILE A C 1
ATOM 875 O O . ILE A 1 110 ? -11.785 9.122 6.745 1.00 85.62 110 ILE A O 1
ATOM 879 N N . ASP A 1 111 ? -10.489 10.883 6.239 1.00 88.25 111 ASP A N 1
ATOM 880 C CA . ASP A 1 111 ? -11.577 11.726 5.723 1.00 88.25 111 ASP A CA 1
ATOM 881 C C . ASP A 1 111 ? -12.292 11.038 4.542 1.00 88.25 111 ASP A C 1
ATOM 883 O O . ASP A 1 111 ? -13.522 10.923 4.540 1.00 88.25 111 ASP A O 1
ATOM 887 N N . ASP A 1 112 ? -11.527 10.479 3.600 1.00 89.88 112 ASP A N 1
ATOM 888 C CA . ASP A 1 112 ? -12.043 9.729 2.449 1.00 89.88 112 ASP A CA 1
ATOM 889 C C . ASP A 1 112 ? -12.789 8.457 2.877 1.00 89.88 112 ASP A C 1
ATOM 891 O O . ASP A 1 112 ? -13.873 8.155 2.366 1.00 89.88 112 ASP A O 1
ATOM 895 N N . LEU A 1 113 ? -12.255 7.722 3.859 1.00 88.56 113 LEU A N 1
ATOM 896 C CA . LEU A 1 113 ? -12.915 6.545 4.420 1.00 88.56 113 LEU A CA 1
ATOM 897 C C . LEU A 1 113 ? -14.261 6.913 5.055 1.00 88.56 113 LEU A C 1
ATOM 899 O O . LEU A 1 113 ? -15.265 6.234 4.843 1.00 88.56 113 LEU A O 1
ATOM 903 N N . PHE A 1 114 ? -14.305 7.992 5.834 1.00 88.31 114 PHE A N 1
ATOM 904 C CA . PHE A 1 114 ? -15.531 8.441 6.485 1.00 88.31 114 PHE A CA 1
ATOM 905 C C . PHE A 1 114 ? -16.570 8.886 5.458 1.00 88.31 114 PHE A C 1
ATOM 907 O O . PHE A 1 114 ? -17.727 8.474 5.559 1.00 88.31 114 PHE A O 1
ATOM 914 N N . ALA A 1 115 ? -16.158 9.630 4.430 1.00 90.00 115 ALA A N 1
ATOM 915 C CA . ALA A 1 115 ? -17.025 9.999 3.317 1.00 90.00 115 ALA A CA 1
ATOM 916 C C . ALA A 1 115 ? -17.587 8.761 2.594 1.00 90.00 115 ALA A C 1
ATOM 918 O O . ALA A 1 115 ? -18.796 8.685 2.369 1.00 90.00 115 ALA A O 1
ATOM 919 N N . LYS A 1 116 ? -16.744 7.753 2.316 1.00 91.06 116 LYS A N 1
ATOM 920 C CA . LYS A 1 116 ? -17.140 6.479 1.682 1.00 91.06 116 LYS A CA 1
ATOM 921 C C . LYS A 1 116 ? -18.252 5.761 2.450 1.00 91.06 116 LYS A C 1
ATOM 923 O O . LYS A 1 116 ? -19.157 5.207 1.832 1.00 91.06 116 LYS A O 1
ATOM 928 N N . TYR A 1 117 ? -18.202 5.776 3.781 1.00 86.06 117 TYR A N 1
ATOM 929 C CA . TYR A 1 117 ? -19.202 5.121 4.633 1.00 86.06 117 TYR A CA 1
ATOM 930 C C . TYR A 1 117 ? -20.322 6.057 5.119 1.00 86.06 117 TYR A C 1
ATOM 932 O O . TYR A 1 117 ? -21.150 5.640 5.930 1.00 86.06 117 TYR A O 1
ATOM 940 N N . GLY A 1 118 ? -20.375 7.309 4.647 1.00 88.31 118 GLY A N 1
ATOM 941 C CA . GLY A 1 118 ? -21.372 8.293 5.085 1.00 88.31 118 GLY A CA 1
ATOM 942 C C . GLY A 1 118 ? -21.269 8.645 6.574 1.00 88.31 118 GLY A C 1
ATOM 943 O O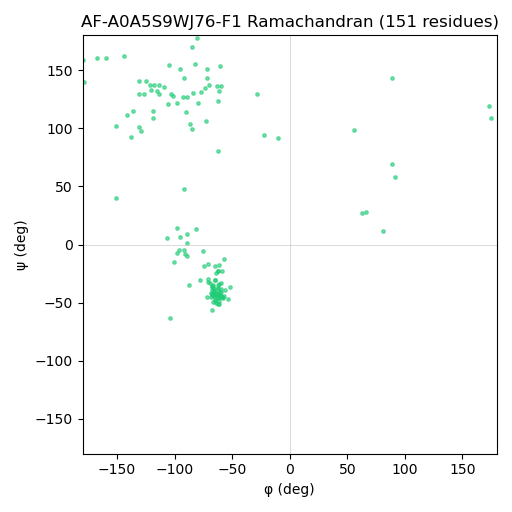 . GLY A 1 118 ? -22.266 8.984 7.211 1.00 88.31 118 GLY A O 1
ATOM 944 N N . LEU A 1 119 ? -20.072 8.526 7.148 1.00 85.00 119 LEU A N 1
ATOM 945 C CA . LEU A 1 119 ? -19.792 8.774 8.556 1.00 85.00 119 LEU A CA 1
ATOM 946 C C . LEU A 1 119 ? -19.287 10.198 8.767 1.00 85.00 119 LEU A C 1
ATOM 948 O O . LEU A 1 119 ? -18.627 10.789 7.917 1.00 85.00 119 LEU A O 1
ATOM 952 N N . SER A 1 120 ? -19.561 10.745 9.950 1.00 84.19 120 SER A N 1
ATOM 953 C CA . SER A 1 120 ? -19.055 12.055 10.347 1.00 84.19 120 SER A CA 1
ATOM 954 C C . SER A 1 120 ? -18.000 11.914 11.434 1.00 84.19 120 SER A C 1
ATOM 956 O O . SER A 1 120 ? -18.219 11.234 12.433 1.00 84.19 120 SER A O 1
ATOM 958 N N . LEU A 1 121 ? -16.892 12.648 11.321 1.00 78.31 121 LEU A N 1
ATOM 959 C CA . LEU A 1 121 ? -15.921 12.750 12.416 1.00 78.31 121 LEU A CA 1
ATOM 960 C C . LEU A 1 121 ? -16.545 13.307 13.710 1.00 78.31 121 LEU A C 1
ATOM 962 O O . LEU A 1 121 ? -16.066 13.008 14.798 1.00 78.31 121 LEU A O 1
ATOM 966 N N . LYS A 1 122 ? -17.665 14.042 13.622 1.00 82.31 122 LYS A N 1
ATOM 967 C CA . LYS A 1 122 ? -18.408 14.552 14.791 1.00 82.31 122 LYS A CA 1
ATOM 968 C C . LYS A 1 122 ? -18.954 13.444 15.694 1.00 82.31 122 LYS A C 1
ATOM 970 O O . LYS A 1 122 ? -19.236 13.701 16.861 1.00 82.31 122 LYS A O 1
ATOM 975 N N . THR A 1 123 ? -19.142 12.235 15.165 1.00 78.56 123 THR A N 1
ATOM 976 C CA . THR A 1 123 ? -19.660 11.097 15.935 1.00 78.56 123 THR A CA 1
ATOM 977 C C . THR A 1 123 ? -18.552 10.248 16.560 1.00 78.56 123 THR A C 1
ATOM 979 O O . THR A 1 123 ? -18.851 9.332 17.324 1.00 78.56 123 THR A O 1
ATOM 982 N N . VAL A 1 124 ? -17.280 10.544 16.274 1.00 84.00 124 VAL A N 1
ATOM 983 C CA . VAL A 1 124 ? -16.127 9.825 16.829 1.00 84.00 124 VAL A CA 1
ATOM 984 C C . VAL A 1 124 ? -15.883 10.269 18.269 1.00 84.00 124 VAL A C 1
ATOM 986 O O . VAL A 1 124 ? -15.835 11.458 18.570 1.00 84.00 124 VAL A O 1
ATOM 989 N N . ARG A 1 125 ? -15.729 9.299 19.178 1.00 84.94 125 ARG A N 1
ATOM 990 C CA . ARG A 1 125 ? -15.503 9.548 20.615 1.00 84.94 125 ARG A CA 1
ATOM 991 C C . ARG A 1 125 ? -14.045 9.413 21.043 1.00 84.94 125 ARG A C 1
ATOM 993 O O . ARG A 1 125 ? -13.687 9.874 22.119 1.00 84.94 125 ARG A O 1
ATOM 1000 N N . GLY A 1 126 ? -13.213 8.806 20.206 1.00 81.69 126 GLY A N 1
ATOM 1001 C CA . GLY A 1 126 ? -11.791 8.634 20.457 1.00 81.69 126 GLY A CA 1
ATOM 1002 C C . GLY A 1 126 ? -11.111 7.910 19.304 1.00 81.69 126 GLY A C 1
ATOM 1003 O O . GLY A 1 126 ? -11.762 7.210 18.530 1.00 81.69 126 GLY A O 1
ATOM 1004 N N . GLN A 1 127 ? -9.798 8.092 19.211 1.00 77.50 127 GLN A N 1
ATOM 1005 C CA . GLN A 1 127 ? -8.928 7.449 18.231 1.00 77.50 127 GLN A CA 1
ATOM 1006 C C . GLN A 1 127 ? -7.724 6.844 18.957 1.00 77.50 127 GLN A C 1
ATOM 1008 O O . GLN A 1 127 ? -7.207 7.440 19.903 1.00 77.50 127 GLN A O 1
ATOM 1013 N N . GLY A 1 128 ? -7.294 5.657 18.535 1.00 74.12 128 GLY A N 1
ATOM 1014 C CA . GLY A 1 128 ? -6.120 4.976 19.073 1.00 74.12 128 GLY A CA 1
ATOM 1015 C C . GLY A 1 128 ? -5.233 4.500 17.934 1.00 74.12 128 GLY A C 1
ATOM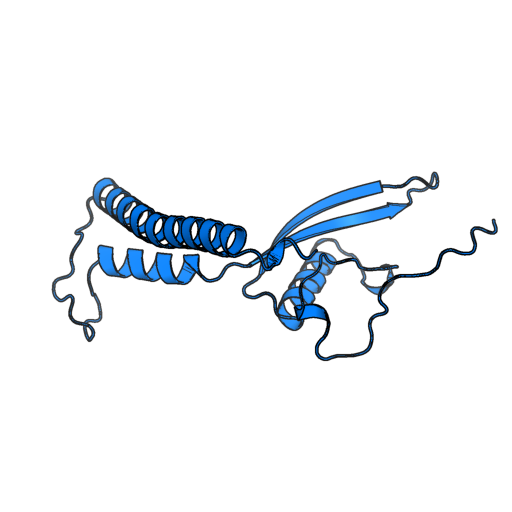 1016 O O . GLY A 1 128 ? -5.727 3.867 17.006 1.00 74.12 128 GLY A O 1
ATOM 1017 N N . TYR A 1 129 ? -3.944 4.816 18.016 1.00 70.00 129 TYR A N 1
ATOM 1018 C CA . TYR A 1 129 ? -2.930 4.430 17.038 1.00 70.00 129 TYR A CA 1
ATOM 1019 C C . TYR A 1 129 ? -1.814 3.689 17.764 1.00 70.00 129 TYR A C 1
ATOM 1021 O O . TYR A 1 129 ? -1.458 4.072 18.883 1.00 70.00 129 TYR A O 1
ATOM 1029 N N . ASP A 1 130 ? -1.278 2.639 17.146 1.00 62.00 130 ASP A N 1
ATOM 1030 C CA . ASP A 1 130 ? -0.092 1.962 17.669 1.00 62.00 130 ASP A CA 1
ATOM 1031 C C . ASP A 1 130 ? 1.153 2.850 17.477 1.00 62.00 130 ASP A C 1
ATOM 1033 O O . ASP A 1 130 ? 1.189 3.714 16.598 1.00 62.00 130 ASP A O 1
ATOM 1037 N N . GLY A 1 131 ? 2.134 2.705 18.364 1.00 53.28 131 GLY A N 1
ATOM 1038 C CA . GLY A 1 131 ? 3.189 3.675 18.657 1.00 53.28 131 GLY A CA 1
ATOM 1039 C C . GLY A 1 131 ? 4.134 4.031 17.503 1.00 53.28 131 GLY A C 1
ATOM 1040 O O . GLY A 1 131 ? 5.286 3.605 17.500 1.00 53.28 131 GLY A O 1
ATOM 1041 N N . ALA A 1 132 ? 3.704 4.922 16.606 1.00 46.28 132 ALA A N 1
ATOM 1042 C CA . ALA A 1 132 ? 4.553 5.601 15.628 1.00 46.28 132 ALA A CA 1
ATOM 1043 C C . ALA A 1 132 ? 4.607 7.122 15.879 1.00 46.28 132 ALA A C 1
ATOM 1045 O O . ALA A 1 132 ? 3.595 7.805 16.046 1.00 46.28 132 ALA A O 1
ATOM 1046 N N . SER A 1 133 ? 5.826 7.667 15.880 1.00 47.12 133 SER A N 1
ATOM 1047 C CA . SER A 1 133 ? 6.208 9.054 16.210 1.00 47.12 133 SER A CA 1
ATOM 1048 C C . SER A 1 133 ? 5.532 10.156 15.376 1.00 47.12 133 SER A C 1
ATOM 1050 O O . SER A 1 133 ? 5.599 11.333 15.730 1.00 47.12 133 SER A O 1
ATOM 1052 N N . ILE A 1 134 ? 4.876 9.786 14.280 1.00 48.81 134 ILE A N 1
ATOM 1053 C CA . ILE A 1 134 ? 4.281 10.672 13.272 1.00 48.81 134 ILE A CA 1
ATOM 1054 C C . ILE A 1 134 ? 3.129 11.523 13.814 1.00 48.81 134 ILE A C 1
ATOM 1056 O O . ILE A 1 134 ? 2.931 12.655 13.378 1.00 48.81 134 ILE A O 1
ATOM 1060 N N . MET A 1 135 ? 2.387 11.030 14.805 1.00 47.53 135 MET A N 1
ATOM 1061 C CA . MET A 1 135 ? 1.205 11.734 15.318 1.00 47.53 135 MET A CA 1
ATOM 1062 C C . MET A 1 135 ? 1.511 12.711 16.462 1.00 47.53 135 MET A C 1
ATOM 1064 O O . MET A 1 135 ? 0.593 13.256 17.074 1.00 47.53 135 MET A O 1
ATOM 1068 N N . LYS A 1 136 ? 2.798 12.960 16.752 1.00 46.09 136 LYS A N 1
ATOM 1069 C CA . LYS A 1 136 ? 3.234 13.925 17.775 1.00 46.09 136 LYS A CA 1
ATOM 1070 C C . LYS A 1 136 ? 3.620 15.305 17.237 1.00 46.09 136 LYS A C 1
ATOM 1072 O O . LYS A 1 136 ? 3.835 16.203 18.048 1.00 46.09 136 LYS A O 1
ATOM 1077 N N . ALA A 1 137 ? 3.688 15.516 15.922 1.00 38.38 137 ALA A N 1
ATOM 1078 C CA . ALA A 1 137 ? 4.160 16.778 15.358 1.00 38.38 137 ALA A CA 1
ATOM 1079 C C . ALA A 1 137 ? 3.084 17.484 14.513 1.00 38.38 137 ALA A C 1
ATOM 1081 O O . ALA A 1 137 ? 2.780 17.078 13.398 1.00 38.38 137 ALA A O 1
ATOM 1082 N N . GLY A 1 138 ? 2.561 18.592 15.051 1.00 38.38 138 GLY A N 1
ATOM 1083 C CA . GLY A 1 138 ? 2.141 19.730 14.227 1.00 38.38 138 GLY A CA 1
ATOM 1084 C C . GLY A 1 138 ? 0.692 19.783 13.743 1.00 38.38 138 GLY A C 1
ATOM 1085 O O . GLY A 1 138 ? 0.472 19.894 12.549 1.00 38.38 138 GLY A O 1
ATOM 1086 N N . ALA A 1 139 ? -0.283 19.772 14.655 1.00 33.16 139 ALA A N 1
ATOM 1087 C CA . ALA A 1 139 ? -1.466 20.649 14.629 1.00 33.16 139 ALA A CA 1
ATOM 1088 C C . ALA A 1 139 ? -2.402 20.232 15.770 1.00 33.16 139 ALA A C 1
ATOM 1090 O O . ALA A 1 139 ? -3.017 19.176 15.710 1.00 33.16 139 ALA A O 1
ATOM 1091 N N . SER A 1 140 ? -2.490 21.080 16.797 1.00 29.73 140 SER A N 1
ATOM 1092 C CA . SER A 1 140 ? -3.559 21.096 17.806 1.00 29.73 140 SER A CA 1
ATOM 1093 C C . SER A 1 140 ? -3.788 19.784 18.565 1.00 29.73 140 SER A C 1
ATOM 1095 O O . SER A 1 140 ? -4.505 18.912 18.098 1.00 29.73 140 SER A O 1
ATOM 1097 N N . LYS A 1 141 ? -3.219 19.694 19.779 1.00 33.00 141 LYS A N 1
ATOM 1098 C CA . LYS A 1 141 ? -3.544 18.734 20.857 1.00 33.00 141 LYS A CA 1
ATOM 1099 C C . LYS A 1 141 ? -4.827 17.920 20.595 1.00 33.00 141 LYS A C 1
ATOM 1101 O O . LYS A 1 141 ? -5.911 18.343 20.990 1.00 33.00 141 LYS A O 1
ATOM 1106 N N . VAL A 1 142 ? -4.697 16.747 19.980 1.00 29.67 142 VAL A N 1
ATOM 1107 C CA . VAL A 1 142 ? -5.753 15.733 20.018 1.00 29.67 142 VAL A CA 1
ATOM 1108 C C . VAL A 1 142 ? -5.450 14.876 21.247 1.00 29.67 142 VAL A C 1
ATOM 1110 O O . VAL A 1 142 ? -4.367 14.289 21.305 1.00 29.67 142 VAL A O 1
ATOM 1113 N N . PRO A 1 143 ? -6.298 14.891 22.289 1.00 29.69 143 PRO A N 1
ATOM 1114 C CA . PRO A 1 143 ? -5.962 14.270 23.558 1.00 29.69 143 PRO A CA 1
ATOM 1115 C C . PRO A 1 143 ? -5.749 12.760 23.407 1.00 29.69 143 PRO A C 1
ATOM 1117 O O . PRO A 1 143 ? -6.606 12.017 22.933 1.00 29.69 143 PRO A O 1
ATOM 1120 N N . MET A 1 144 ? -4.559 12.354 23.839 1.00 27.17 144 MET A N 1
ATOM 1121 C CA . MET A 1 144 ? -4.133 11.002 24.178 1.00 27.17 144 MET A CA 1
ATOM 1122 C C . MET A 1 144 ? -4.976 10.506 25.372 1.00 27.17 144 MET A C 1
ATOM 1124 O O . MET A 1 144 ? -5.229 11.279 26.291 1.00 27.17 144 MET A O 1
ATOM 1128 N N . PHE A 1 145 ? -5.451 9.257 25.313 1.00 30.80 145 PHE A N 1
ATOM 1129 C CA . PHE A 1 145 ? -6.364 8.585 26.257 1.00 30.80 145 PHE A CA 1
ATOM 1130 C C . PHE A 1 145 ? -6.322 9.045 27.728 1.00 30.80 145 PHE A C 1
ATOM 1132 O O . PHE A 1 145 ? -5.269 8.984 28.353 1.00 30.80 145 PHE A O 1
ATOM 1139 N N . MET A 1 146 ? -7.502 9.340 28.295 1.00 24.12 146 MET A N 1
ATOM 1140 C CA . MET A 1 146 ? -8.035 8.794 29.562 1.00 24.12 146 MET A CA 1
ATOM 1141 C C . MET A 1 146 ? -9.337 9.526 29.936 1.00 24.12 146 MET A C 1
ATOM 1143 O O . MET A 1 146 ? -9.323 10.727 30.177 1.00 24.12 146 MET A O 1
ATOM 1147 N N . ASN A 1 147 ? -10.453 8.802 30.032 1.00 22.42 147 ASN A N 1
ATOM 1148 C CA . ASN A 1 147 ? -11.401 9.033 31.121 1.00 22.42 147 ASN A CA 1
ATOM 1149 C C . ASN A 1 147 ? -12.131 7.723 31.429 1.00 22.42 147 ASN A C 1
ATOM 1151 O O . ASN A 1 147 ? -13.008 7.282 30.688 1.00 22.42 147 ASN A O 1
ATOM 1155 N N . TRP A 1 148 ? -11.702 7.080 32.511 1.00 28.16 148 TRP A N 1
ATOM 1156 C CA . TRP A 1 148 ? -12.549 6.190 33.286 1.00 28.16 148 TRP A CA 1
ATOM 1157 C C . TRP A 1 148 ? -13.305 7.095 34.250 1.00 28.16 148 TRP A C 1
ATOM 1159 O O . TRP A 1 148 ? -12.709 7.532 35.222 1.00 28.16 148 TRP A O 1
ATOM 1169 N N . GLU A 1 149 ? -14.553 7.440 33.932 1.00 29.95 149 GLU A N 1
ATOM 1170 C CA . GLU A 1 149 ? -15.611 7.718 34.911 1.00 29.95 149 GLU A CA 1
ATOM 1171 C C . GLU A 1 149 ? -16.932 8.061 34.207 1.00 29.95 149 GLU A C 1
ATOM 1173 O O . GLU A 1 149 ? -16.968 8.804 33.227 1.00 29.95 149 GLU A O 1
ATOM 1178 N N . ASN A 1 150 ? -18.012 7.531 34.790 1.00 25.56 150 ASN A N 1
ATOM 1179 C CA . ASN A 1 150 ? -19.427 7.845 34.570 1.00 25.56 150 ASN A CA 1
ATOM 1180 C C . ASN A 1 150 ? -20.163 7.065 33.470 1.00 25.56 150 ASN A C 1
ATOM 1182 O O . ASN A 1 150 ? -20.678 7.626 32.507 1.00 25.56 150 ASN A O 1
ATOM 1186 N N . TYR A 1 151 ? -20.361 5.769 33.730 1.00 31.17 151 TYR A N 1
ATOM 1187 C CA . TYR A 1 151 ? -21.726 5.248 33.642 1.00 31.17 151 TYR A CA 1
ATOM 1188 C C . TYR A 1 151 ? -22.509 5.786 34.847 1.00 31.17 151 TYR A C 1
ATOM 1190 O O . TYR A 1 151 ? -22.298 5.337 35.971 1.00 31.17 151 TYR A O 1
ATOM 1198 N N . VAL A 1 152 ? -23.395 6.750 34.616 1.00 31.42 152 VAL A N 1
ATOM 1199 C CA . VAL A 1 152 ? -24.543 7.018 35.488 1.00 31.42 152 VAL A CA 1
ATOM 1200 C C . VAL A 1 152 ? -25.758 7.110 34.564 1.00 31.42 152 VAL A C 1
ATOM 1202 O O . VAL A 1 152 ? -25.920 8.115 33.882 1.00 31.42 152 VAL A O 1
ATOM 1205 N N . TYR A 1 153 ? -26.506 5.998 34.563 1.00 39.75 153 TYR A N 1
ATOM 1206 C CA . TYR A 1 153 ? -27.809 5.665 33.956 1.00 39.75 153 TYR A CA 1
ATOM 1207 C C . TYR A 1 153 ? -28.051 5.979 32.474 1.00 39.75 153 TYR A C 1
ATOM 1209 O O . TYR A 1 153 ? -28.245 7.157 32.108 1.00 39.75 153 TYR A O 1
#

Mean predicted aligned error: 16.94 Å

Foldseek 3Di:
DDPCPDPVNVVVVVVVVVVVVVVQLVVQLVVLVVVCVVVVHWQADPDLDPPDPDNGSSVVSSVVSVVVVVFWDKDWDKDWDADPVRDTDIGTDDIDTFRDPAPVRVVVRVVVVCVVVVHDPVPDPDDDDPDDPRVVDDDDDPDDDDDPDDPDD

Secondary structure (DSSP, 8-state):
--GGG-HHHHHHHHHHHHHHHHHHHHHHHHHHHHHHHHHT--SS-S--STT-S---HHHHHHHHHHHHHT--EEEEEEEEEE-TTS-EEEEEEEEEEES---HHHHHHHHHHHHHHTT--GGG-------S-GGGGSSSS----S--------

InterPro domains:
  IPR025398 ZMYM1-like, RNase-like domain [PF14291] (1-72)
  IPR025398 ZMYM1-like, RNase-like domain [PF14291] (73-137)